Protein AF-A0A9E2XXT3-F1 (afdb_monomer)

pLDDT: mean 84.15, std 9.8, range [57.22, 95.38]

Secondary structure (DSSP, 8-state):
-HHHHHHHHHHHHHHHHHHHHHHHHHHHHHTHHHHHHHHHHHHHHHHTT-TT-----S-HHHHHHHHHHHHHHHH-

Sequence (76 aa):
MPLLDHLIELRNRLMWAIGAVLVAFLICYQFKERIYGFLVHPLAVIFEGQTGRHLIYTGLTEAFFTYVKVSFWAGL

Radius of gyration: 19.42 Å; Cα contacts (8 Å, |Δi|>4): 36; chains: 1; bounding box: 49×23×50 Å

Solvent-accessible surface area (backbone atoms only — not comparable to full-atom values): 4334 Å² total; per-residue (Å²): 123,74,64,63,58,54,52,51,52,49,51,53,55,48,53,53,50,53,51,51,40,52,55,34,21,55,58,31,45,76,43,24,67,62,56,48,48,59,67,46,45,66,56,52,60,71,32,66,85,47,92,87,67,69,94,74,78,92,39,76,66,56,54,52,53,48,39,54,52,52,9,41,68,71,25,102

Mean predicted aligned error: 7.46 Å

Structure (mmCIF, N/CA/C/O backbone):
data_AF-A0A9E2XXT3-F1
#
_entry.id   AF-A0A9E2XXT3-F1
#
loop_
_atom_site.group_PDB
_atom_site.id
_atom_site.type_symbol
_atom_site.label_atom_id
_atom_site.label_alt_id
_atom_site.label_comp_id
_atom_site.label_asym_id
_atom_site.label_entity_id
_atom_site.label_seq_id
_atom_site.pdbx_PDB_ins_code
_atom_site.Cartn_x
_atom_site.Cartn_y
_atom_site.Cartn_z
_atom_site.occupancy
_atom_site.B_iso_or_equiv
_atom_site.auth_seq_id
_atom_site.auth_comp_id
_atom_site.auth_asym_id
_atom_site.auth_atom_id
_atom_site.pdbx_PDB_model_num
ATOM 1 N N . MET A 1 1 ? 33.893 -7.175 -21.120 1.00 60.66 1 MET A N 1
ATOM 2 C CA . MET A 1 1 ? 34.230 -6.423 -19.893 1.00 60.66 1 MET A CA 1
ATOM 3 C C . MET A 1 1 ? 33.081 -6.623 -18.917 1.00 60.66 1 MET A C 1
ATOM 5 O O . MET A 1 1 ? 32.014 -6.091 -19.169 1.00 6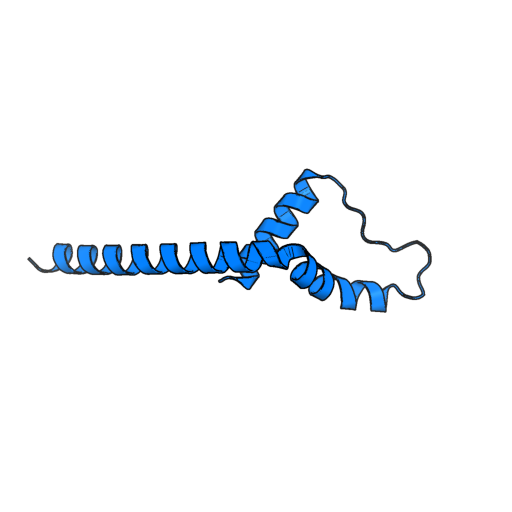0.66 1 MET A O 1
ATOM 9 N N . PRO A 1 2 ? 33.241 -7.466 -17.887 1.00 75.38 2 PRO A N 1
ATOM 10 C CA . PRO A 1 2 ? 32.105 -8.180 -17.289 1.00 75.38 2 PRO A CA 1
ATOM 11 C C . PRO A 1 2 ? 31.320 -7.412 -16.210 1.00 75.38 2 PRO A C 1
ATOM 13 O O . PRO A 1 2 ? 30.226 -7.828 -15.848 1.00 75.38 2 PRO A O 1
ATOM 16 N N . LEU A 1 3 ? 31.840 -6.298 -15.684 1.00 72.75 3 LEU A N 1
ATOM 17 C CA . LEU A 1 3 ? 31.197 -5.585 -14.569 1.00 72.75 3 LEU A CA 1
ATOM 18 C C . LEU A 1 3 ? 30.024 -4.698 -15.010 1.00 72.75 3 LEU A C 1
ATOM 20 O O . LEU A 1 3 ? 29.034 -4.594 -14.292 1.00 72.75 3 LEU A O 1
ATOM 24 N N . LEU A 1 4 ? 30.113 -4.081 -16.194 1.00 78.94 4 LEU A N 1
ATOM 25 C CA . LEU A 1 4 ? 29.041 -3.222 -16.709 1.00 78.94 4 LEU A CA 1
ATOM 26 C C . LEU A 1 4 ? 27.787 -4.030 -17.066 1.00 78.94 4 LEU A C 1
ATOM 28 O O . LEU A 1 4 ? 26.688 -3.603 -16.722 1.00 78.94 4 LEU A O 1
ATOM 32 N N . ASP A 1 5 ? 27.945 -5.214 -17.659 1.00 82.50 5 ASP A N 1
ATOM 33 C CA . ASP A 1 5 ? 26.814 -6.090 -17.996 1.00 82.50 5 ASP A CA 1
ATOM 34 C C . ASP A 1 5 ? 26.065 -6.562 -16.742 1.00 82.50 5 ASP A C 1
ATOM 36 O O . ASP A 1 5 ? 24.834 -6.536 -16.701 1.00 82.50 5 ASP A O 1
ATOM 40 N N . HIS A 1 6 ? 26.793 -6.903 -15.674 1.00 83.81 6 HIS A N 1
ATOM 41 C CA . HIS A 1 6 ? 26.182 -7.339 -14.416 1.00 83.81 6 HIS A CA 1
ATOM 42 C C . HIS A 1 6 ? 25.410 -6.205 -13.713 1.00 83.81 6 HIS A C 1
ATOM 44 O O . HIS A 1 6 ? 24.320 -6.415 -13.179 1.00 83.81 6 HIS A O 1
ATOM 50 N N . LEU A 1 7 ? 25.930 -4.972 -13.761 1.00 86.12 7 LEU A N 1
ATOM 51 C CA . LEU A 1 7 ? 25.234 -3.789 -13.238 1.00 86.12 7 LEU A CA 1
ATOM 52 C C . LEU A 1 7 ? 23.978 -3.444 -14.055 1.00 86.12 7 LEU A C 1
ATOM 54 O O . LEU A 1 7 ? 22.969 -3.015 -13.490 1.00 86.12 7 LEU A O 1
ATOM 58 N N . ILE A 1 8 ? 24.013 -3.645 -15.375 1.00 87.69 8 ILE A N 1
ATOM 59 C CA . ILE A 1 8 ? 22.858 -3.438 -16.261 1.00 87.69 8 ILE A CA 1
ATOM 60 C C . ILE A 1 8 ? 21.752 -4.454 -15.960 1.00 87.69 8 ILE A C 1
ATOM 62 O O . ILE A 1 8 ? 20.577 -4.078 -15.901 1.00 87.69 8 ILE A O 1
ATOM 66 N N . GLU A 1 9 ? 22.113 -5.714 -15.714 1.00 88.31 9 GLU A N 1
ATOM 67 C CA . GLU A 1 9 ? 21.166 -6.749 -15.303 1.00 88.31 9 GLU A CA 1
ATOM 68 C C . GLU A 1 9 ? 20.516 -6.419 -13.951 1.00 88.31 9 GLU A C 1
ATOM 70 O O . GLU A 1 9 ? 19.287 -6.470 -13.827 1.00 88.31 9 GLU A O 1
ATOM 75 N N . LEU A 1 10 ? 21.320 -6.010 -12.9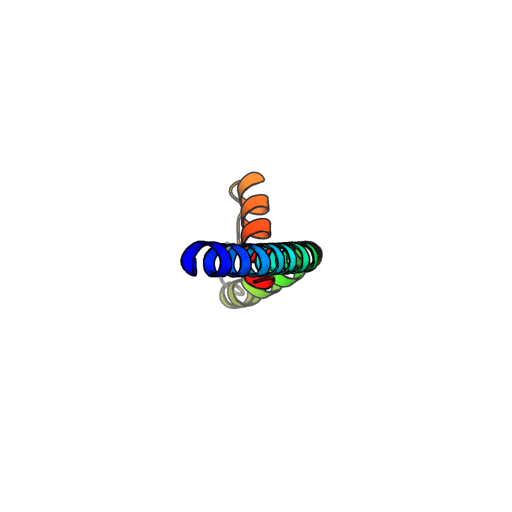61 1.00 89.06 10 LEU A N 1
ATOM 76 C CA . LEU A 1 10 ? 20.818 -5.598 -11.650 1.00 89.06 10 LEU A CA 1
ATOM 77 C C . LEU A 1 10 ? 19.843 -4.424 -11.770 1.00 89.06 10 LEU A C 1
ATOM 79 O O . LEU A 1 10 ? 18.763 -4.468 -11.186 1.00 89.06 10 LEU A O 1
ATOM 83 N N . ARG A 1 11 ? 20.180 -3.400 -12.565 1.00 93.25 11 ARG A N 1
ATOM 84 C CA . ARG A 1 11 ? 19.294 -2.255 -12.813 1.00 93.25 11 ARG A CA 1
ATOM 85 C C . ARG A 1 11 ? 17.954 -2.704 -13.381 1.00 93.25 11 ARG A C 1
ATOM 87 O O . ARG A 1 11 ? 16.918 -2.229 -12.930 1.00 93.25 11 ARG A O 1
ATOM 94 N N . ASN A 1 12 ? 17.962 -3.605 -14.362 1.00 91.06 12 ASN A N 1
ATOM 95 C CA . ASN A 1 12 ? 16.727 -4.075 -14.980 1.00 91.06 12 ASN A CA 1
ATOM 96 C C . ASN A 1 12 ? 15.841 -4.798 -13.954 1.00 91.06 12 ASN A C 1
ATOM 98 O O . ASN A 1 12 ? 14.671 -4.459 -13.796 1.00 91.06 12 ASN A O 1
ATOM 102 N N . ARG A 1 13 ? 16.414 -5.728 -13.182 1.00 92.38 13 ARG A N 1
ATOM 103 C CA . ARG A 1 13 ? 15.692 -6.443 -12.115 1.00 92.38 13 ARG A CA 1
ATOM 104 C C . ARG A 1 13 ? 15.174 -5.492 -11.032 1.00 92.38 13 ARG A C 1
ATOM 106 O O . ARG A 1 13 ? 14.045 -5.649 -10.575 1.00 92.38 13 ARG A O 1
ATOM 113 N N . LEU A 1 14 ? 15.964 -4.482 -10.668 1.00 92.62 14 LEU A N 1
ATOM 114 C CA . LEU A 1 14 ? 15.582 -3.462 -9.695 1.00 92.62 14 LEU A CA 1
ATOM 115 C C . LEU A 1 14 ? 14.384 -2.634 -10.179 1.00 92.62 14 LEU A C 1
ATOM 117 O O . LEU A 1 14 ? 13.459 -2.404 -9.407 1.00 92.62 14 LEU A O 1
ATOM 121 N N . MET A 1 15 ? 14.361 -2.237 -11.454 1.00 94.12 15 MET A N 1
ATOM 122 C CA . MET A 1 15 ? 13.229 -1.510 -12.042 1.00 94.12 15 MET A CA 1
ATOM 123 C C . MET A 1 15 ? 11.936 -2.332 -11.992 1.00 94.12 15 MET A C 1
ATOM 125 O O . MET A 1 15 ? 10.890 -1.805 -11.612 1.00 94.12 15 MET A O 1
ATOM 129 N N . TRP A 1 16 ? 12.008 -3.628 -12.312 1.00 93.81 16 TRP A N 1
ATOM 130 C CA . TRP A 1 16 ? 10.864 -4.536 -12.196 1.00 93.81 16 TRP A CA 1
ATOM 131 C C . TRP A 1 16 ? 10.402 -4.716 -10.746 1.00 93.81 16 TRP A C 1
ATOM 133 O O . TRP A 1 16 ? 9.201 -4.677 -10.491 1.00 93.81 16 TRP A O 1
ATOM 143 N N . ALA A 1 17 ? 11.329 -4.855 -9.793 1.00 93.56 17 ALA A N 1
ATOM 144 C CA . ALA A 1 17 ? 10.998 -4.975 -8.373 1.00 93.56 17 ALA A CA 1
ATOM 145 C C . ALA A 1 17 ? 10.320 -3.705 -7.833 1.00 93.56 17 ALA A C 1
ATOM 147 O O . ALA A 1 17 ? 9.279 -3.793 -7.189 1.00 93.56 17 ALA A O 1
ATOM 148 N N . ILE A 1 18 ? 10.855 -2.521 -8.152 1.00 94.12 18 ILE A N 1
ATOM 149 C CA . ILE A 1 18 ? 10.248 -1.236 -7.773 1.00 94.12 18 ILE A CA 1
ATOM 150 C C . ILE A 1 18 ? 8.849 -1.103 -8.385 1.00 94.12 18 ILE A C 1
ATOM 152 O O . ILE A 1 18 ? 7.913 -0.705 -7.694 1.00 94.12 18 ILE A O 1
ATOM 156 N N . GLY A 1 19 ? 8.688 -1.469 -9.661 1.00 95.12 19 GLY A N 1
ATOM 157 C CA . GLY A 1 19 ? 7.388 -1.467 -10.330 1.00 95.12 19 GLY A CA 1
ATOM 158 C C . GLY A 1 19 ? 6.377 -2.396 -9.653 1.00 95.12 19 GLY A C 1
ATOM 159 O O . GLY A 1 19 ? 5.247 -1.986 -9.397 1.00 95.12 19 GLY A O 1
ATOM 160 N N . ALA A 1 20 ? 6.791 -3.615 -9.302 1.00 94.19 20 ALA A N 1
ATOM 161 C CA . ALA A 1 20 ? 5.947 -4.578 -8.600 1.00 94.19 20 ALA A CA 1
ATOM 162 C C . ALA A 1 20 ? 5.512 -4.064 -7.217 1.00 94.19 20 ALA A C 1
ATOM 164 O O . ALA A 1 20 ? 4.322 -4.101 -6.906 1.00 94.19 20 ALA A O 1
ATOM 165 N N . VAL A 1 21 ? 6.445 -3.514 -6.430 1.00 93.81 21 VAL A N 1
ATOM 166 C CA . VAL A 1 21 ? 6.155 -2.927 -5.110 1.00 93.81 21 VAL A CA 1
ATOM 167 C C . VAL A 1 21 ? 5.197 -1.742 -5.232 1.00 93.81 21 VAL A C 1
ATOM 169 O O . VAL A 1 21 ? 4.260 -1.635 -4.448 1.00 93.81 21 VAL A O 1
ATOM 172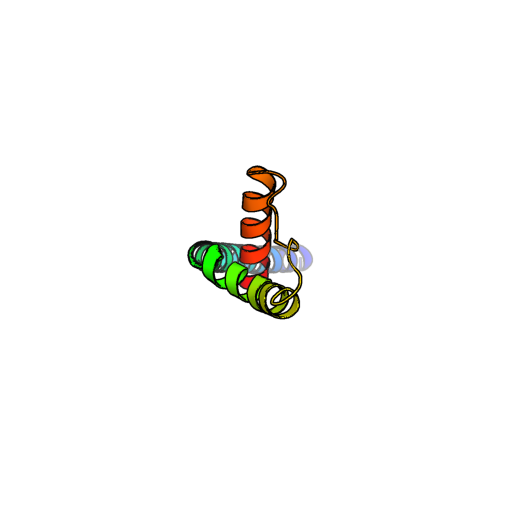 N N . LEU A 1 22 ? 5.371 -0.868 -6.230 1.00 94.12 22 LEU A N 1
ATOM 173 C CA . LEU A 1 22 ? 4.460 0.260 -6.454 1.00 94.12 22 LEU A CA 1
ATOM 174 C C . LEU A 1 22 ? 3.040 -0.201 -6.799 1.00 94.12 22 LEU A C 1
ATOM 176 O O . LEU A 1 22 ? 2.075 0.347 -6.268 1.00 94.12 22 LEU A O 1
ATOM 180 N N . VAL A 1 23 ? 2.897 -1.205 -7.665 1.00 95.38 23 VAL A N 1
ATOM 181 C CA . VAL A 1 23 ? 1.580 -1.744 -8.034 1.00 95.38 23 VAL A CA 1
ATOM 182 C C . VAL A 1 23 ? 0.907 -2.400 -6.830 1.00 95.38 23 VAL A C 1
ATOM 184 O O . VAL A 1 23 ? -0.258 -2.115 -6.553 1.00 95.38 23 VAL A O 1
ATOM 187 N N . ALA A 1 24 ? 1.635 -3.226 -6.080 1.00 93.50 24 ALA A N 1
ATOM 188 C CA . ALA A 1 24 ? 1.110 -3.872 -4.883 1.00 93.50 24 ALA A CA 1
ATOM 189 C C . ALA A 1 24 ? 0.735 -2.847 -3.796 1.00 93.50 24 ALA A C 1
ATOM 191 O O . ALA A 1 24 ? -0.360 -2.917 -3.239 1.00 93.50 24 ALA A O 1
ATOM 192 N N . PHE A 1 25 ? 1.568 -1.824 -3.581 1.00 91.75 25 PHE A N 1
ATOM 193 C CA . PHE A 1 25 ? 1.262 -0.694 -2.703 1.00 91.75 25 PHE A CA 1
ATOM 194 C C . PHE A 1 25 ? -0.043 0.010 -3.088 1.00 91.75 25 PHE A C 1
ATOM 196 O O . PHE A 1 25 ? -0.872 0.267 -2.218 1.00 91.75 25 PHE A O 1
ATOM 203 N N . LEU A 1 26 ? -0.253 0.312 -4.374 1.00 93.38 26 LEU A N 1
ATOM 204 C CA . LEU A 1 26 ? -1.473 0.975 -4.845 1.00 93.38 26 LEU A CA 1
ATOM 205 C C . LEU A 1 26 ? -2.722 0.115 -4.615 1.00 93.38 26 LEU A C 1
ATOM 207 O O . LEU A 1 26 ? -3.757 0.638 -4.197 1.00 93.38 26 LEU A O 1
ATOM 211 N N . ILE A 1 27 ? -2.619 -1.199 -4.830 1.00 93.50 27 ILE A N 1
ATOM 212 C CA . ILE A 1 27 ? -3.704 -2.143 -4.540 1.00 93.50 27 ILE A CA 1
ATOM 213 C C . ILE A 1 27 ? -4.014 -2.132 -3.039 1.00 93.50 27 ILE A C 1
ATOM 215 O O . ILE A 1 27 ? -5.164 -1.929 -2.654 1.00 93.50 27 ILE A O 1
ATOM 219 N N . CYS A 1 28 ? -3.003 -2.273 -2.181 1.00 91.00 28 CYS A N 1
ATOM 220 C CA . CYS A 1 28 ? -3.178 -2.256 -0.728 1.00 91.00 28 CYS A CA 1
ATOM 221 C C . CYS A 1 28 ? -3.691 -0.907 -0.207 1.00 91.00 28 CYS A C 1
ATOM 223 O O . CYS A 1 28 ? -4.490 -0.882 0.729 1.00 91.00 28 CYS A O 1
ATOM 225 N N . TYR A 1 29 ? -3.314 0.205 -0.845 1.00 90.44 29 TYR A N 1
ATOM 226 C CA . TYR A 1 29 ? -3.793 1.543 -0.494 1.00 90.44 29 TYR A CA 1
ATOM 227 C C . TYR A 1 29 ? -5.304 1.693 -0.678 1.00 90.44 29 TYR A C 1
ATOM 229 O O . TYR A 1 29 ? -5.959 2.347 0.138 1.00 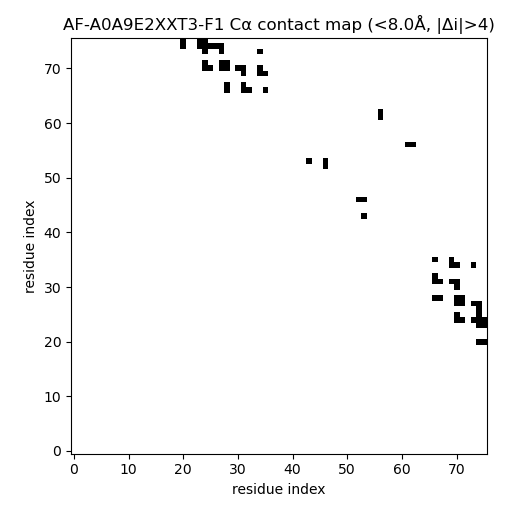90.44 29 TYR A O 1
ATOM 237 N N . GLN A 1 30 ? -5.889 1.031 -1.678 1.00 91.25 30 GLN A N 1
ATOM 238 C CA . GLN A 1 30 ? -7.343 1.007 -1.849 1.00 91.25 30 GLN A CA 1
ATOM 239 C C . GLN A 1 30 ? -8.056 0.299 -0.685 1.00 91.25 30 GLN A C 1
ATOM 241 O O . GLN A 1 30 ? -9.182 0.648 -0.340 1.00 91.25 30 GLN A O 1
ATOM 246 N N . PHE A 1 31 ? -7.384 -0.651 -0.028 1.00 90.88 31 PHE A N 1
ATOM 247 C CA . PHE A 1 31 ? -7.896 -1.395 1.127 1.00 90.88 31 PHE A CA 1
ATOM 248 C C . P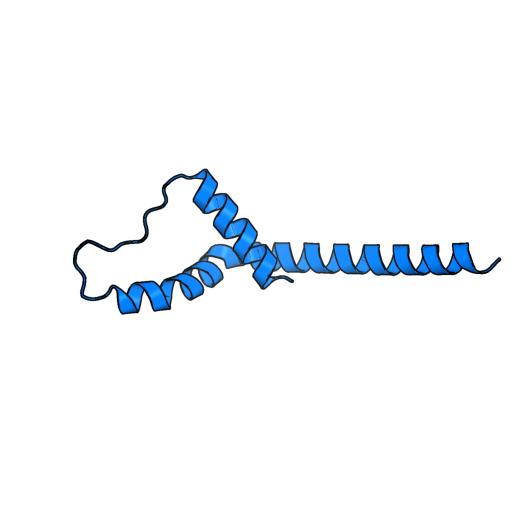HE A 1 31 ? -7.384 -0.866 2.477 1.00 90.88 31 PHE A C 1
ATOM 250 O O . PHE A 1 31 ? -7.542 -1.545 3.496 1.00 90.88 31 PHE A O 1
ATOM 257 N N . LYS A 1 32 ? -6.814 0.349 2.516 1.00 88.81 32 LYS A N 1
ATOM 258 C CA . LYS A 1 32 ? -6.204 0.945 3.719 1.00 88.81 32 LYS A CA 1
ATOM 259 C C . LYS A 1 32 ? -7.102 0.890 4.956 1.00 88.81 32 LYS A C 1
ATOM 261 O O . LYS A 1 32 ? -6.626 0.537 6.028 1.00 88.81 32 LYS A O 1
ATOM 266 N N . GLU A 1 33 ? -8.395 1.182 4.811 1.00 86.56 33 GLU A N 1
ATOM 267 C CA . GLU A 1 33 ? -9.351 1.213 5.926 1.00 86.56 33 GLU A CA 1
ATOM 268 C C . GLU A 1 33 ? -9.580 -0.181 6.510 1.00 86.56 33 GLU A C 1
ATOM 270 O O . GLU A 1 33 ? -9.640 -0.346 7.726 1.00 86.56 33 GLU A O 1
ATOM 275 N N . ARG A 1 34 ? -9.634 -1.206 5.653 1.00 87.69 34 ARG A N 1
ATOM 276 C CA . ARG A 1 34 ? -9.840 -2.595 6.073 1.00 87.69 34 ARG A CA 1
ATOM 277 C C . ARG A 1 34 ? -8.608 -3.156 6.778 1.00 87.69 34 ARG A C 1
ATOM 279 O O . ARG A 1 34 ? -8.743 -3.810 7.808 1.00 87.69 34 ARG A O 1
ATOM 286 N N . ILE A 1 35 ? -7.418 -2.874 6.245 1.00 88.25 35 ILE A N 1
ATOM 287 C CA . ILE A 1 35 ? -6.145 -3.302 6.844 1.00 88.25 35 ILE A CA 1
ATOM 288 C C . ILE A 1 35 ? -5.933 -2.583 8.181 1.00 88.25 35 ILE A C 1
ATOM 290 O O . ILE A 1 35 ? -5.597 -3.204 9.187 1.00 88.25 35 ILE A O 1
ATOM 294 N N . TYR A 1 36 ? -6.181 -1.276 8.213 1.00 87.38 36 TYR A N 1
ATOM 295 C CA . TYR A 1 36 ? -6.070 -0.486 9.429 1.00 87.38 36 TYR A CA 1
ATOM 296 C C . TYR A 1 36 ? -7.090 -0.913 10.494 1.00 87.38 36 TYR A C 1
ATOM 298 O O . TYR A 1 36 ? -6.725 -1.096 11.651 1.00 87.38 36 TYR A O 1
AT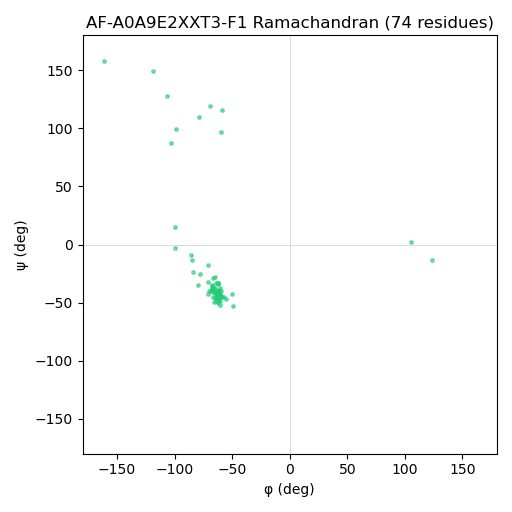OM 306 N N . GLY A 1 37 ? -8.347 -1.149 10.109 1.00 85.75 37 GLY A N 1
ATOM 307 C CA . GLY A 1 37 ? -9.376 -1.663 11.013 1.00 85.75 37 GLY A CA 1
ATOM 308 C C . GLY A 1 37 ? -9.001 -3.020 11.609 1.00 85.75 37 GLY A C 1
ATOM 309 O O . GLY A 1 37 ? -9.179 -3.226 12.806 1.00 85.75 37 GLY A O 1
ATOM 310 N N . PHE A 1 38 ? -8.398 -3.912 10.816 1.00 87.44 38 PHE A N 1
ATOM 311 C CA . PHE A 1 38 ? -7.867 -5.184 11.311 1.00 87.44 38 PHE A CA 1
ATOM 312 C C . PHE A 1 38 ? -6.758 -4.990 12.359 1.00 87.44 38 PHE A C 1
ATOM 314 O O . PHE A 1 38 ? -6.762 -5.667 13.383 1.00 87.44 38 PHE A O 1
ATOM 321 N N . LEU A 1 39 ? -5.845 -4.038 12.144 1.00 86.25 39 LEU A N 1
ATOM 322 C CA . LEU A 1 39 ? -4.774 -3.714 13.096 1.00 86.25 39 LEU A CA 1
ATOM 323 C C . LEU A 1 39 ? -5.305 -3.111 14.405 1.00 86.25 39 LEU A C 1
ATOM 325 O O . LEU A 1 39 ? -4.762 -3.385 15.474 1.00 86.25 39 LEU A O 1
ATOM 329 N N . VAL A 1 40 ? -6.361 -2.298 14.337 1.00 85.62 40 VAL A N 1
ATOM 330 C CA . VAL A 1 40 ? -6.951 -1.635 15.512 1.00 85.62 40 VAL A CA 1
ATOM 331 C C . VAL A 1 40 ? -7.940 -2.538 16.255 1.00 85.62 40 VAL A C 1
ATOM 333 O O . VAL A 1 40 ? -8.124 -2.371 17.457 1.00 85.62 40 VAL A O 1
ATOM 336 N N . HIS A 1 41 ? -8.531 -3.534 15.594 1.00 85.38 41 HIS A N 1
ATOM 337 C CA . HIS A 1 41 ? -9.475 -4.477 16.198 1.00 85.38 41 HIS A CA 1
ATOM 338 C C . HIS A 1 41 ? -8.992 -5.117 17.516 1.00 85.38 41 HIS A C 1
ATOM 340 O O . HIS A 1 41 ? -9.713 -5.015 18.507 1.00 85.38 41 HIS A O 1
ATOM 346 N N . PRO A 1 42 ? -7.800 -5.746 17.609 1.00 82.94 42 PRO A N 1
ATOM 347 C CA . PRO A 1 42 ? -7.349 -6.340 18.871 1.00 82.94 42 PRO A CA 1
ATOM 348 C C . PRO A 1 42 ? -7.186 -5.295 19.980 1.00 82.94 42 PRO A C 1
ATOM 350 O O . PRO A 1 42 ? -7.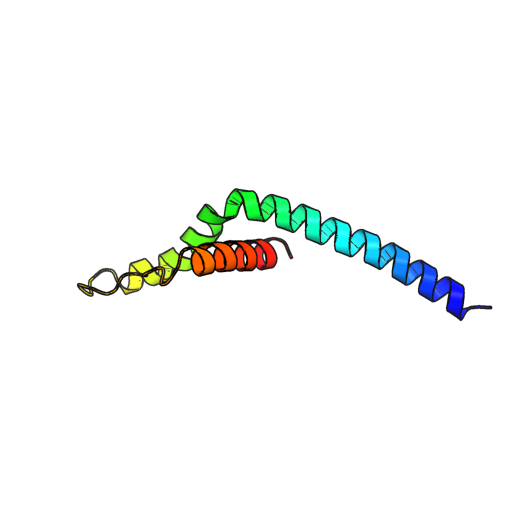450 -5.579 21.144 1.00 82.94 42 PRO A O 1
ATOM 353 N N . LEU A 1 43 ? -6.799 -4.070 19.622 1.00 80.69 43 LEU A N 1
ATOM 354 C CA . LEU A 1 43 ? -6.667 -2.972 20.570 1.00 80.69 43 LEU A CA 1
ATOM 355 C C . LEU A 1 43 ? -8.039 -2.510 21.085 1.00 80.69 43 LEU A C 1
ATOM 357 O O . LEU A 1 43 ? -8.192 -2.267 22.279 1.00 80.69 43 LEU A O 1
ATOM 361 N N . ALA A 1 44 ? -9.042 -2.447 20.206 1.00 80.31 44 ALA A N 1
ATOM 362 C CA . ALA A 1 44 ? -10.420 -2.133 20.575 1.00 80.31 44 ALA A CA 1
ATOM 363 C C . ALA A 1 44 ? -11.014 -3.183 21.530 1.00 80.31 44 ALA A C 1
ATOM 365 O O . ALA A 1 44 ? -11.636 -2.806 22.517 1.00 80.31 44 ALA A O 1
ATOM 366 N N . VAL A 1 45 ? -10.744 -4.473 21.297 1.00 81.50 45 VAL A N 1
ATOM 367 C CA . VAL A 1 45 ? -11.192 -5.580 22.165 1.00 81.50 45 VAL A CA 1
ATOM 368 C C . VAL A 1 45 ? -10.550 -5.524 23.558 1.00 81.50 45 VAL A C 1
ATOM 370 O O . VAL A 1 45 ? -11.204 -5.808 24.553 1.00 81.50 45 VAL A O 1
ATOM 373 N N . ILE A 1 46 ? -9.278 -5.129 23.672 1.00 80.44 46 ILE A N 1
ATOM 374 C CA . ILE A 1 46 ? -8.616 -4.988 24.986 1.00 80.44 46 ILE A CA 1
ATOM 375 C C . ILE A 1 46 ? -9.159 -3.777 25.761 1.00 80.44 46 ILE A C 1
ATOM 377 O O . ILE A 1 46 ? -9.207 -3.790 26.992 1.00 80.44 46 ILE A O 1
ATOM 381 N N . PHE A 1 47 ? -9.554 -2.718 25.051 1.00 75.06 47 PHE A N 1
ATOM 382 C CA . PHE A 1 47 ? -10.141 -1.525 25.660 1.00 75.06 47 PHE A CA 1
ATOM 383 C C . PHE A 1 47 ? -11.654 -1.624 25.892 1.00 75.06 47 PHE A C 1
ATOM 385 O O . PHE A 1 47 ? -12.201 -0.770 26.594 1.00 75.06 47 PHE A O 1
ATOM 392 N N . GLU A 1 48 ? -12.323 -2.662 25.383 1.00 65.56 48 GLU A N 1
ATOM 393 C CA . GLU A 1 48 ? -13.715 -2.993 25.698 1.00 65.56 48 GLU A CA 1
ATOM 394 C C . GLU A 1 48 ? -13.853 -3.256 27.211 1.00 65.56 48 GLU A C 1
ATOM 396 O O . GLU A 1 48 ? -13.533 -4.324 27.725 1.00 65.56 48 GLU A O 1
ATOM 401 N N . GLY A 1 49 ? -14.271 -2.226 27.954 1.00 63.56 49 GLY A N 1
ATOM 402 C CA . GLY A 1 49 ? -14.408 -2.252 29.416 1.00 63.56 49 GLY A CA 1
ATOM 403 C C . GLY A 1 49 ? -13.617 -1.172 30.163 1.00 63.56 49 GLY A C 1
ATOM 404 O O . GLY A 1 49 ? -13.901 -0.922 31.332 1.00 63.56 49 GLY A O 1
ATOM 405 N N . GLN A 1 50 ? -12.677 -0.473 29.510 1.00 62.16 50 GLN A N 1
ATOM 406 C CA . GLN A 1 50 ? -12.001 0.703 30.077 1.00 62.16 50 GLN A CA 1
ATOM 407 C C . GLN A 1 50 ? -12.644 1.990 29.544 1.00 62.16 50 GLN A C 1
ATOM 409 O O . GLN A 1 50 ? -12.349 2.449 28.440 1.00 62.16 50 GLN A O 1
ATOM 414 N N . THR A 1 51 ? -13.529 2.599 30.336 1.00 57.22 51 THR A N 1
ATOM 415 C CA . THR A 1 51 ? -14.186 3.870 29.991 1.00 57.22 51 THR A CA 1
ATOM 416 C C . THR A 1 51 ? -13.149 4.975 29.770 1.00 57.22 51 THR A C 1
ATOM 418 O O . THR A 1 51 ? -12.444 5.356 30.704 1.00 57.22 51 THR A O 1
ATOM 421 N N . GLY A 1 52 ? -13.061 5.494 28.540 1.00 60.88 52 GLY A N 1
ATOM 422 C CA . GLY A 1 52 ? -12.218 6.642 28.183 1.00 60.88 52 GLY A CA 1
ATOM 423 C C . GLY A 1 52 ? -10.937 6.322 27.408 1.00 60.88 52 GLY A C 1
ATOM 424 O O . GLY A 1 52 ? -10.185 7.248 27.104 1.00 60.88 52 GLY A O 1
ATOM 425 N N . ARG A 1 53 ? -10.670 5.056 27.057 1.00 59.16 53 ARG A N 1
ATOM 426 C CA . ARG A 1 53 ? -9.482 4.682 26.272 1.00 59.16 53 ARG A CA 1
ATOM 427 C C . ARG A 1 53 ? -9.847 4.399 24.818 1.00 59.16 53 ARG A C 1
ATOM 429 O O . ARG A 1 53 ? -10.125 3.271 24.432 1.00 59.16 53 ARG A O 1
ATOM 436 N N . HIS A 1 54 ? -9.856 5.458 24.015 1.00 64.06 54 HIS A N 1
ATOM 437 C CA . HIS A 1 54 ? -10.137 5.398 22.582 1.00 64.06 54 HIS A CA 1
ATOM 438 C C . HIS A 1 54 ? -8.934 5.899 21.787 1.00 64.06 54 HIS A C 1
ATOM 440 O O . HIS A 1 54 ? -8.173 6.745 22.259 1.00 64.06 54 HIS A O 1
ATOM 446 N N . LEU A 1 55 ? -8.754 5.365 20.581 1.00 67.94 55 LEU A N 1
ATOM 447 C CA . LEU A 1 55 ? -7.713 5.832 19.680 1.00 67.94 55 LEU A CA 1
ATOM 448 C C . LEU A 1 55 ? -8.083 7.237 19.190 1.00 67.94 55 LEU A C 1
ATOM 450 O O . LEU A 1 55 ? -9.136 7.425 18.583 1.00 67.94 55 LEU A O 1
ATOM 454 N N . ILE A 1 56 ? -7.232 8.219 19.475 1.00 70.75 56 ILE A N 1
ATOM 455 C CA . ILE A 1 56 ? -7.434 9.607 19.061 1.00 70.75 56 ILE A CA 1
ATOM 456 C C . ILE A 1 56 ? -6.446 9.897 17.939 1.00 70.75 56 ILE A C 1
ATOM 458 O O . ILE A 1 56 ? -5.248 9.671 18.097 1.00 70.75 56 ILE A O 1
ATOM 462 N N . TYR A 1 57 ? -6.935 10.408 16.814 1.00 72.00 57 TYR A N 1
ATOM 463 C CA . TYR A 1 57 ? -6.058 10.952 15.785 1.00 72.00 57 TYR A CA 1
ATOM 464 C C . TYR A 1 57 ? -5.626 12.351 16.215 1.00 72.00 57 TYR A C 1
ATOM 466 O O . TYR A 1 57 ? -6.441 13.271 16.244 1.00 72.00 57 TYR A O 1
ATOM 474 N N . THR A 1 58 ? -4.352 12.508 16.570 1.00 78.00 58 THR A N 1
ATOM 475 C CA . THR A 1 58 ? -3.777 13.789 17.008 1.00 78.00 58 THR A CA 1
ATOM 476 C C . THR A 1 58 ? -3.637 14.801 15.864 1.00 78.00 58 THR A C 1
ATOM 478 O O . THR A 1 58 ? -3.603 16.005 16.113 1.00 78.00 58 THR A O 1
ATOM 481 N N . GLY A 1 59 ? -3.687 14.354 14.606 1.00 80.62 59 GLY A N 1
ATOM 482 C CA . GLY A 1 59 ? -3.833 15.224 13.443 1.00 80.62 59 GLY A CA 1
ATOM 483 C C . GLY A 1 59 ? -4.302 14.500 12.179 1.00 80.62 59 GLY A C 1
ATOM 484 O O . GLY A 1 59 ? -4.117 13.294 12.013 1.00 80.62 59 GLY A O 1
ATOM 485 N N . LEU A 1 60 ? -4.876 15.263 11.240 1.00 78.50 60 LEU A N 1
ATOM 486 C CA . LEU A 1 60 ? -5.300 14.752 9.927 1.00 78.50 60 LEU A CA 1
ATOM 487 C C . LEU A 1 60 ? -4.114 14.188 9.125 1.00 78.50 60 LEU A C 1
ATOM 489 O O . LEU A 1 60 ? -4.229 13.167 8.447 1.00 78.50 60 LEU A O 1
ATOM 493 N N . THR A 1 61 ? -2.954 14.839 9.232 1.00 85.44 61 THR A N 1
ATOM 494 C CA . THR A 1 61 ? -1.710 14.411 8.582 1.00 85.44 61 THR A CA 1
ATOM 495 C C . THR A 1 61 ? -1.213 13.078 9.129 1.00 85.44 61 THR A C 1
ATOM 497 O O . THR A 1 61 ? -0.779 12.230 8.353 1.00 85.44 61 THR A O 1
ATOM 500 N N . GLU A 1 62 ? -1.319 12.836 10.435 1.00 84.38 62 GLU A N 1
ATOM 501 C CA . GLU A 1 62 ? -0.926 11.556 11.030 1.00 84.38 62 GLU A CA 1
ATOM 502 C C . GLU A 1 62 ? -1.808 10.407 10.560 1.00 84.38 62 GLU A C 1
ATOM 504 O O . GLU A 1 62 ? -1.281 9.341 10.239 1.00 84.38 62 GLU A O 1
ATOM 509 N N . ALA A 1 63 ? -3.124 10.615 10.448 1.00 84.25 63 ALA A N 1
ATOM 510 C CA . ALA A 1 63 ? -4.024 9.608 9.887 1.00 84.25 63 ALA A CA 1
ATOM 511 C C . ALA A 1 63 ? -3.625 9.256 8.442 1.00 84.25 63 ALA A C 1
ATOM 513 O O . ALA A 1 63 ? -3.508 8.080 8.092 1.00 84.25 63 ALA A O 1
ATOM 514 N N . PHE A 1 64 ? -3.313 10.266 7.623 1.00 87.62 64 PHE A N 1
ATOM 515 C CA . PHE A 1 64 ? -2.823 10.061 6.260 1.00 87.62 64 PHE A CA 1
ATOM 516 C C . PHE A 1 64 ? -1.509 9.263 6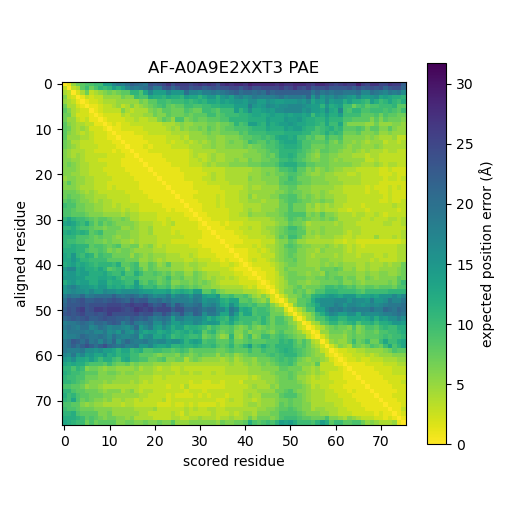.221 1.00 87.62 64 PHE A C 1
ATOM 518 O O . PHE A 1 64 ? -1.432 8.239 5.540 1.00 87.62 64 PHE A O 1
ATOM 525 N N . PHE A 1 65 ? -0.490 9.682 6.981 1.00 89.31 65 PHE A N 1
ATOM 526 C CA . PHE A 1 65 ? 0.796 8.977 7.037 1.00 89.31 65 PHE A CA 1
ATOM 527 C C . PHE A 1 65 ? 0.661 7.554 7.581 1.00 89.31 65 PHE A C 1
ATOM 529 O O . PHE A 1 65 ? 1.381 6.659 7.139 1.00 89.31 65 PHE A O 1
ATOM 536 N N . THR A 1 66 ? -0.268 7.323 8.507 1.00 90.06 66 THR A N 1
ATOM 537 C CA . THR A 1 66 ? -0.559 5.990 9.040 1.00 90.06 66 THR A CA 1
ATOM 538 C C . THR A 1 66 ? -1.106 5.081 7.948 1.00 90.06 66 THR A C 1
ATOM 540 O O . THR A 1 66 ? -0.573 3.992 7.748 1.00 90.06 66 THR A O 1
ATOM 543 N N . TYR A 1 67 ? -2.091 5.541 7.172 1.00 88.69 67 TYR A N 1
ATOM 544 C CA . TYR A 1 67 ? -2.613 4.760 6.052 1.00 88.69 67 TYR A CA 1
ATOM 545 C C . TYR A 1 67 ? -1.561 4.484 4.979 1.00 88.69 67 TYR A C 1
ATOM 547 O O . TYR A 1 67 ? -1.495 3.363 4.477 1.00 88.69 67 TYR A O 1
ATOM 555 N N . VAL A 1 68 ? -0.712 5.464 4.652 1.00 90.31 68 VAL A N 1
ATOM 556 C CA . VAL A 1 68 ? 0.399 5.268 3.706 1.00 90.31 68 VAL A CA 1
ATOM 557 C C . VAL A 1 68 ? 1.356 4.189 4.215 1.00 90.31 68 VAL A C 1
ATOM 559 O O . VAL A 1 68 ? 1.656 3.251 3.481 1.00 90.31 68 VAL A O 1
ATOM 562 N N . LYS A 1 69 ? 1.785 4.262 5.481 1.00 88.88 69 LYS A N 1
ATOM 563 C CA . LYS A 1 69 ? 2.689 3.266 6.080 1.00 88.88 69 LYS A CA 1
ATOM 564 C C . LYS A 1 69 ? 2.074 1.868 6.098 1.00 88.88 69 LYS A C 1
ATOM 566 O O . LYS A 1 69 ? 2.735 0.914 5.706 1.00 88.88 69 LYS A O 1
ATOM 571 N N . VAL A 1 70 ? 0.820 1.745 6.529 1.00 91.00 70 VAL A N 1
ATOM 572 C CA . VAL A 1 70 ? 0.113 0.456 6.604 1.00 91.00 70 VAL A CA 1
ATOM 573 C C . VAL A 1 70 ? -0.042 -0.167 5.221 1.00 91.00 70 VAL A C 1
ATOM 575 O O . VAL A 1 70 ? 0.220 -1.351 5.048 1.00 91.00 70 VAL A O 1
ATOM 578 N N . SER A 1 71 ? -0.413 0.634 4.225 1.00 88.31 71 SER A N 1
ATOM 579 C CA . SER A 1 71 ? -0.593 0.151 2.853 1.00 88.31 71 SER A CA 1
ATOM 580 C C . SER A 1 71 ? 0.729 -0.278 2.219 1.00 88.31 71 SER A C 1
ATOM 582 O O . SER A 1 71 ? 0.756 -1.245 1.469 1.00 88.31 71 SER A O 1
ATOM 584 N N . PHE A 1 72 ? 1.827 0.412 2.544 1.00 91.12 72 PHE A N 1
ATOM 585 C CA . PHE A 1 72 ? 3.171 0.041 2.100 1.00 91.12 72 PHE A CA 1
ATOM 586 C C . PHE A 1 72 ? 3.616 -1.292 2.691 1.00 91.12 72 PHE A C 1
ATOM 588 O O . PHE A 1 72 ? 4.010 -2.173 1.943 1.00 91.12 72 PHE A O 1
ATOM 595 N N . TRP A 1 73 ? 3.479 -1.474 4.006 1.00 90.06 73 TRP A N 1
ATOM 596 C CA . TRP A 1 73 ? 3.826 -2.741 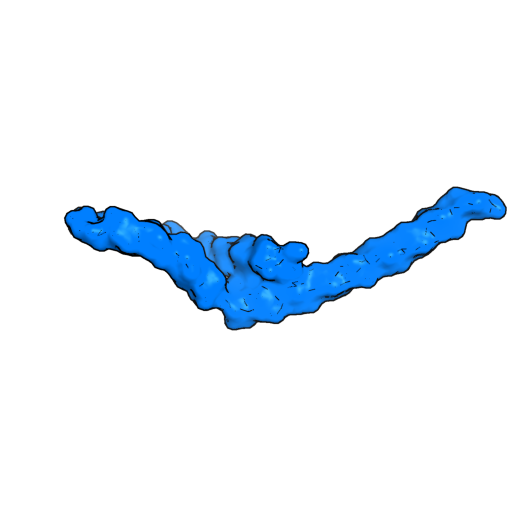4.655 1.00 90.06 73 TRP A CA 1
ATOM 597 C C . TRP A 1 73 ? 2.921 -3.905 4.259 1.00 90.06 73 TRP A C 1
ATOM 599 O O . TRP A 1 73 ? 3.361 -5.043 4.294 1.00 90.06 73 TRP A O 1
ATOM 609 N N . ALA A 1 74 ? 1.665 -3.640 3.904 1.00 88.12 74 ALA A N 1
ATOM 610 C CA . ALA A 1 74 ? 0.755 -4.677 3.430 1.00 88.12 74 ALA A CA 1
ATOM 611 C C . ALA A 1 74 ? 0.996 -5.076 1.965 1.00 88.12 74 ALA A C 1
ATOM 613 O O . ALA A 1 74 ? 0.598 -6.169 1.572 1.00 88.12 74 ALA A O 1
ATOM 614 N N . GLY A 1 75 ? 1.570 -4.178 1.158 1.00 83.75 75 GLY A N 1
ATOM 615 C CA . GLY A 1 75 ? 1.843 -4.397 -0.266 1.00 83.75 75 GLY A CA 1
ATOM 616 C C . GLY A 1 75 ? 3.286 -4.788 -0.587 1.00 83.75 75 GLY A C 1
ATOM 617 O O . GLY A 1 75 ? 3.591 -5.014 -1.755 1.00 83.75 75 GLY A O 1
ATOM 618 N N . LEU A 1 76 ? 4.166 -4.833 0.412 1.00 85.19 76 LEU A N 1
ATOM 619 C CA . LEU A 1 76 ? 5.559 -5.268 0.304 1.00 85.19 76 LEU A CA 1
ATOM 620 C C . LEU A 1 76 ? 5.689 -6.727 0.752 1.00 85.19 76 LEU A C 1
ATOM 622 O O . LEU A 1 76 ? 6.368 -7.488 0.030 1.00 85.19 76 LEU A O 1
#

Foldseek 3Di:
DPPVVVVVVVVVVVVVVVVQLVVLLVVLLVVLVVQVCVVCVVVVVVCVVPPPDDDDDPDPVSVVVSSSVSSSVRSD